Protein AF-A0A8S8XIZ1-F1 (afdb_monomer_lite)

Radius of gyration: 21.36 Å; chains: 1; bounding box: 59×37×54 Å

Sequence (152 aa):
MGARVRQGIFNSQRVGLGFFFSCLSLFSWLMVANNNFQVELGILSSFLAFAMIYRSLDFIFKDANLIYQVKWEAKSRLPTDSMVGWDIRSRRFAQNTMALKRFDKDSFAQIYGTRTKQGLALRLDVFGIPMNERFDFRKLGIDLAMFVSEDE

Structure (mmCIF, N/CA/C/O backbone):
data_AF-A0A8S8XIZ1-F1
#
_entry.id   AF-A0A8S8XIZ1-F1
#
loop_
_atom_site.group_PDB
_atom_site.id
_atom_site.type_symbol
_atom_site.label_atom_id
_atom_site.label_alt_id
_atom_site.label_comp_id
_atom_site.label_asym_id
_atom_site.label_entity_id
_atom_site.label_seq_id
_atom_site.pdbx_PDB_ins_code
_atom_site.Cartn_x
_atom_site.Cartn_y
_atom_site.Cartn_z
_atom_site.occupancy
_atom_site.B_iso_or_equiv
_atom_site.auth_seq_id
_atom_site.auth_comp_id
_atom_site.auth_asym_id
_atom_site.auth_atom_id
_atom_site.pdbx_PDB_model_num
ATOM 1 N N . MET A 1 1 ? 1.699 -19.599 12.673 1.00 33.84 1 MET A N 1
ATOM 2 C CA . MET A 1 1 ? 2.726 -18.532 12.779 1.00 33.84 1 MET A CA 1
ATOM 3 C C . MET A 1 1 ? 3.552 -18.538 11.494 1.00 33.84 1 MET A C 1
ATOM 5 O O . MET A 1 1 ? 4.085 -19.589 11.184 1.00 33.84 1 MET A O 1
ATOM 9 N N . GLY A 1 2 ? 3.616 -17.444 10.712 1.00 31.72 2 GLY A N 1
ATOM 10 C CA . GLY A 1 2 ? 4.568 -17.372 9.579 1.00 31.72 2 GLY A CA 1
ATOM 11 C C . GLY A 1 2 ? 4.222 -16.518 8.344 1.00 31.72 2 GLY A C 1
ATOM 12 O O . GLY A 1 2 ? 5.112 -16.259 7.543 1.00 31.72 2 GLY A O 1
ATOM 13 N N . ALA A 1 3 ? 2.991 -16.025 8.157 1.00 28.73 3 ALA A N 1
ATOM 14 C CA . ALA A 1 3 ? 2.620 -15.337 6.902 1.00 28.73 3 ALA A CA 1
ATOM 15 C C . ALA A 1 3 ? 2.863 -13.807 6.882 1.00 28.73 3 ALA A C 1
ATOM 17 O O . ALA A 1 3 ? 2.788 -13.182 5.827 1.00 28.73 3 ALA A O 1
ATOM 18 N N . ARG A 1 4 ? 3.177 -13.184 8.030 1.00 29.80 4 ARG A N 1
ATOM 19 C CA . ARG A 1 4 ? 3.292 -11.714 8.177 1.00 29.80 4 ARG A CA 1
ATOM 20 C C . ARG A 1 4 ? 4.570 -11.124 7.544 1.00 29.80 4 ARG A C 1
ATOM 22 O O . ARG A 1 4 ? 4.573 -9.953 7.193 1.00 29.80 4 ARG A O 1
ATOM 29 N N . VAL A 1 5 ? 5.625 -11.927 7.365 1.00 30.98 5 VAL A N 1
ATOM 30 C CA . VAL A 1 5 ? 6.949 -11.463 6.897 1.00 30.98 5 VAL A CA 1
ATOM 31 C C . VAL A 1 5 ? 7.053 -11.433 5.369 1.00 30.98 5 VAL A C 1
ATOM 33 O O . VAL A 1 5 ? 7.575 -10.476 4.812 1.00 30.98 5 VAL A O 1
ATOM 36 N N . ARG A 1 6 ? 6.499 -12.427 4.661 1.00 29.59 6 ARG A N 1
ATOM 37 C CA . ARG A 1 6 ? 6.666 -12.527 3.198 1.00 29.59 6 ARG A CA 1
ATOM 38 C C . ARG A 1 6 ? 5.984 -11.391 2.435 1.00 29.59 6 ARG A C 1
ATOM 40 O O . ARG A 1 6 ? 6.531 -10.917 1.452 1.00 29.59 6 ARG A O 1
ATOM 47 N N . GLN A 1 7 ? 4.830 -10.920 2.893 1.00 34.66 7 GLN A N 1
ATOM 48 C CA . GLN A 1 7 ? 4.019 -9.970 2.124 1.00 34.66 7 GLN A CA 1
ATOM 49 C C . GLN A 1 7 ? 4.472 -8.514 2.264 1.00 34.66 7 GLN A C 1
ATOM 51 O O . GLN A 1 7 ? 4.484 -7.784 1.280 1.00 34.66 7 GLN A O 1
ATOM 56 N N . GLY A 1 8 ? 4.953 -8.117 3.450 1.00 36.34 8 GLY A N 1
ATOM 57 C CA . GLY A 1 8 ? 5.650 -6.837 3.617 1.00 36.34 8 GLY A CA 1
ATOM 58 C C . GLY A 1 8 ? 6.933 -6.769 2.781 1.00 36.34 8 GLY A C 1
ATOM 59 O O . GLY A 1 8 ? 7.240 -5.718 2.231 1.00 36.34 8 GLY A O 1
ATOM 60 N N . ILE A 1 9 ? 7.626 -7.905 2.621 1.00 43.78 9 ILE A N 1
ATOM 61 C CA . ILE A 1 9 ? 8.795 -8.040 1.741 1.00 43.78 9 ILE A CA 1
ATOM 62 C C . ILE A 1 9 ? 8.392 -7.948 0.260 1.00 43.78 9 ILE A C 1
ATOM 64 O O . ILE A 1 9 ? 9.049 -7.240 -0.489 1.00 43.78 9 ILE A O 1
ATOM 68 N N . PHE A 1 10 ? 7.304 -8.591 -0.178 1.00 48.31 10 PHE A N 1
ATOM 69 C CA . PHE A 1 10 ? 6.842 -8.491 -1.573 1.00 48.31 10 PHE A CA 1
ATOM 70 C C . PHE A 1 10 ? 6.362 -7.077 -1.950 1.00 48.31 10 PHE A C 1
ATOM 72 O O . PHE A 1 10 ? 6.638 -6.613 -3.058 1.00 48.31 10 PHE A O 1
ATOM 79 N N . ASN A 1 11 ? 5.695 -6.371 -1.031 1.00 56.69 11 ASN A N 1
ATOM 80 C CA . ASN A 1 11 ? 5.209 -5.008 -1.269 1.00 56.69 11 ASN A CA 1
ATOM 81 C C . ASN A 1 11 ? 6.356 -3.984 -1.277 1.00 56.69 11 ASN A C 1
ATOM 83 O O . ASN A 1 11 ? 6.400 -3.117 -2.150 1.00 56.69 11 ASN A O 1
ATOM 87 N N . SER A 1 12 ? 7.337 -4.117 -0.376 1.00 60.72 12 SER A N 1
ATOM 88 C CA . SER A 1 12 ? 8.537 -3.271 -0.389 1.00 60.72 12 SER A CA 1
ATOM 89 C C . SER A 1 12 ? 9.470 -3.583 -1.562 1.00 60.72 12 SER A C 1
ATOM 91 O O . SER A 1 12 ? 10.098 -2.671 -2.095 1.00 60.72 12 SER A O 1
ATOM 93 N N . GLN A 1 13 ? 9.514 -4.835 -2.033 1.00 66.94 13 GLN A N 1
ATOM 94 C CA . GLN A 1 13 ? 10.282 -5.228 -3.217 1.00 66.94 13 GLN A CA 1
ATOM 95 C C . GLN A 1 13 ? 9.814 -4.511 -4.484 1.00 66.94 13 GLN A C 1
ATOM 97 O O . GLN A 1 13 ? 10.655 -4.098 -5.276 1.00 66.94 13 GLN A O 1
ATOM 102 N N . ARG A 1 14 ? 8.503 -4.324 -4.691 1.00 68.31 14 ARG A N 1
ATOM 103 C CA . ARG A 1 14 ? 7.995 -3.636 -5.894 1.00 68.31 14 ARG A CA 1
ATOM 104 C C . ARG A 1 14 ? 8.407 -2.165 -5.934 1.00 68.31 14 ARG A C 1
ATOM 106 O O . ARG A 1 14 ? 8.892 -1.709 -6.964 1.00 68.31 14 ARG A O 1
ATOM 113 N N . VAL A 1 15 ? 8.295 -1.466 -4.804 1.00 77.44 15 VAL A N 1
ATOM 114 C CA . VAL A 1 15 ? 8.763 -0.076 -4.663 1.00 77.44 15 VAL A CA 1
ATOM 115 C C . VAL A 1 15 ? 10.292 0.001 -4.780 1.00 77.44 15 VAL A C 1
ATOM 117 O O . VAL A 1 15 ? 10.823 0.869 -5.472 1.00 77.44 15 VAL A O 1
ATOM 120 N N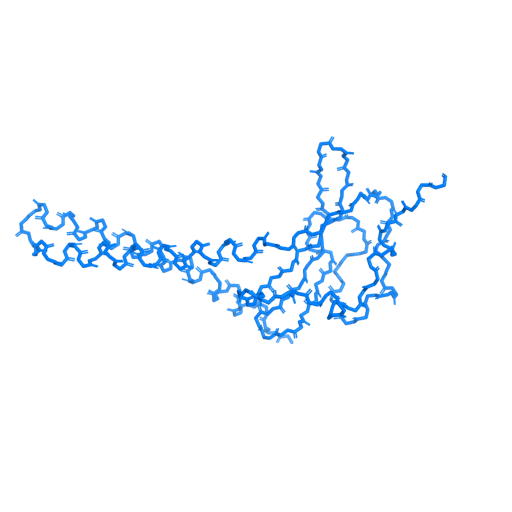 . GLY A 1 16 ? 11.006 -0.950 -4.171 1.00 82.12 16 GLY A N 1
ATOM 121 C CA . GLY A 1 16 ? 12.462 -1.066 -4.264 1.00 82.12 16 GLY A CA 1
ATOM 122 C C . GLY A 1 16 ? 12.959 -1.299 -5.692 1.00 82.12 16 GLY A C 1
ATOM 123 O O . GLY A 1 16 ? 13.966 -0.718 -6.086 1.00 82.12 16 GLY A O 1
ATOM 124 N N . LEU A 1 17 ? 12.231 -2.076 -6.499 1.00 83.56 17 LEU A N 1
ATOM 125 C CA . LEU A 1 17 ? 12.532 -2.262 -7.920 1.00 83.56 17 LEU A CA 1
ATOM 126 C C . LEU A 1 17 ? 12.357 -0.955 -8.705 1.00 83.56 17 LEU A C 1
ATOM 128 O O . LEU A 1 17 ? 13.222 -0.625 -9.511 1.00 83.56 17 LEU A O 1
ATOM 132 N N . GLY A 1 18 ? 11.297 -0.180 -8.450 1.00 86.12 18 GLY A N 1
ATOM 133 C CA . GLY A 1 18 ? 11.117 1.143 -9.062 1.00 86.12 18 GLY A CA 1
ATOM 134 C C . GLY A 1 18 ? 12.300 2.079 -8.799 1.00 86.12 18 GLY A C 1
ATOM 135 O O . GLY A 1 18 ? 12.852 2.671 -9.729 1.00 86.12 18 GLY A O 1
ATOM 136 N N . PHE A 1 19 ? 12.754 2.145 -7.546 1.00 88.81 19 PHE A N 1
ATOM 137 C CA . PHE A 1 19 ? 13.944 2.908 -7.169 1.00 88.81 19 PHE A CA 1
ATOM 138 C C . PHE A 1 19 ? 15.218 2.376 -7.843 1.00 88.81 19 PHE A C 1
ATOM 140 O O . PHE A 1 19 ? 15.970 3.146 -8.437 1.00 88.81 19 PHE A O 1
ATOM 147 N N . PHE A 1 20 ? 15.426 1.057 -7.831 1.00 91.75 20 PHE A N 1
ATOM 148 C CA . PHE A 1 20 ? 16.582 0.412 -8.454 1.00 91.75 20 PHE A CA 1
ATOM 149 C C . PHE A 1 20 ? 16.704 0.742 -9.947 1.00 91.75 20 PHE A C 1
ATOM 151 O O . PHE A 1 20 ? 17.766 1.174 -10.394 1.00 91.75 20 PHE A O 1
ATOM 158 N N . PHE A 1 21 ? 15.620 0.601 -10.716 1.00 91.62 21 PHE A N 1
ATOM 159 C CA . PHE A 1 21 ? 15.634 0.920 -12.147 1.00 91.62 21 PHE A CA 1
ATOM 160 C C . PHE A 1 21 ? 15.840 2.416 -12.412 1.00 91.62 21 PHE A C 1
ATOM 162 O O . PHE A 1 21 ? 16.460 2.776 -13.411 1.00 91.62 21 PHE A O 1
ATOM 169 N N . SER A 1 22 ? 15.405 3.286 -11.498 1.00 92.38 22 SER A N 1
ATOM 170 C CA . SER A 1 22 ? 15.666 4.729 -11.582 1.00 92.38 22 SER A CA 1
ATOM 171 C C . SER A 1 22 ? 17.156 5.040 -11.409 1.00 92.38 22 SER A C 1
ATOM 173 O O . SER A 1 22 ? 17.731 5.781 -12.207 1.00 92.38 22 SER A O 1
ATOM 175 N N . CYS A 1 23 ? 17.814 4.414 -10.428 1.00 93.50 23 CYS A N 1
ATOM 176 C CA . CYS A 1 23 ? 19.265 4.506 -10.260 1.00 93.50 23 CYS A CA 1
ATOM 177 C C . CYS A 1 23 ? 20.011 3.941 -11.474 1.00 93.50 23 CYS A C 1
ATOM 179 O O . CYS A 1 23 ? 20.955 4.563 -11.953 1.00 93.50 23 CYS A O 1
ATOM 181 N N . LEU A 1 24 ? 19.574 2.797 -12.004 1.00 92.44 24 LEU A N 1
ATOM 182 C CA . LEU A 1 24 ? 20.191 2.168 -13.171 1.00 92.44 24 LEU A CA 1
ATOM 183 C C . LEU A 1 24 ? 20.088 3.068 -14.411 1.00 92.44 24 LEU A C 1
ATOM 185 O O . LEU A 1 24 ? 21.074 3.228 -15.125 1.00 92.44 24 LEU A O 1
ATOM 189 N N . SER A 1 25 ? 18.948 3.735 -14.616 1.00 93.81 25 SER A N 1
ATOM 190 C CA . SER A 1 25 ? 18.798 4.731 -15.683 1.00 93.81 25 SER A CA 1
ATOM 191 C C . SER A 1 25 ? 19.740 5.924 -15.502 1.00 93.81 25 SER A C 1
ATOM 193 O O . SER A 1 25 ? 20.328 6.378 -16.480 1.00 93.81 25 SER A O 1
ATOM 195 N N . LEU A 1 26 ? 19.915 6.435 -14.280 1.00 94.31 26 LEU A N 1
ATOM 196 C CA . LEU A 1 26 ? 20.868 7.522 -14.012 1.00 94.31 26 LEU A CA 1
ATOM 197 C C . LEU A 1 26 ? 22.309 7.099 -14.324 1.00 94.31 26 LEU A C 1
ATOM 199 O O . LEU A 1 26 ? 23.031 7.821 -15.01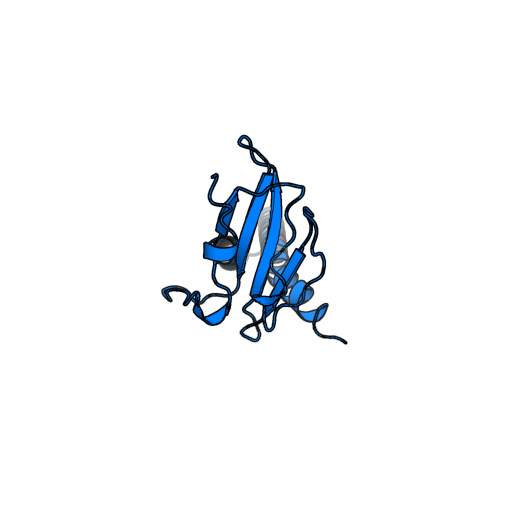0 1.00 94.31 26 LEU A O 1
ATOM 203 N N . PHE A 1 27 ? 22.712 5.906 -13.877 1.00 94.19 27 PHE A N 1
ATOM 204 C CA . PHE A 1 27 ? 24.030 5.346 -14.182 1.00 94.19 27 PHE A CA 1
ATOM 205 C C . PHE A 1 27 ? 24.233 5.122 -15.681 1.00 94.19 27 PHE A C 1
ATOM 207 O O . PHE A 1 27 ? 25.303 5.424 -16.205 1.00 94.19 27 PHE A O 1
ATOM 214 N N . SER A 1 28 ? 23.206 4.647 -16.387 1.00 92.75 28 SER A N 1
ATOM 215 C CA . SER A 1 28 ? 23.259 4.463 -17.835 1.00 92.75 28 SER A CA 1
ATOM 216 C C . SER A 1 28 ? 23.545 5.780 -18.556 1.00 92.75 28 SER A C 1
ATOM 218 O O . SER A 1 28 ? 24.403 5.818 -19.433 1.00 92.75 28 SER A O 1
ATOM 220 N N . TRP A 1 29 ? 22.882 6.874 -18.171 1.00 92.56 29 TRP A N 1
ATOM 221 C CA . TRP A 1 29 ? 23.130 8.192 -18.763 1.00 92.56 29 TRP A CA 1
ATOM 222 C C . TRP A 1 29 ? 24.500 8.765 -18.410 1.00 92.56 29 TRP A C 1
ATOM 224 O O . TRP A 1 29 ? 25.133 9.385 -19.261 1.00 92.56 29 TRP A O 1
ATOM 234 N N . LEU A 1 30 ? 25.001 8.505 -17.201 1.00 94.06 30 LEU A N 1
ATOM 235 C CA . LEU A 1 30 ? 26.365 8.873 -16.819 1.00 94.06 30 LEU A CA 1
ATOM 236 C C . LEU A 1 30 ? 27.410 8.156 -17.691 1.00 94.06 30 LEU A C 1
ATOM 238 O O . LEU A 1 30 ? 28.406 8.749 -18.096 1.00 94.06 30 LEU A O 1
ATOM 242 N N . MET A 1 31 ? 27.167 6.889 -18.028 1.00 91.88 31 MET A N 1
ATOM 243 C CA . MET A 1 31 ? 28.044 6.114 -18.907 1.00 91.88 31 MET A CA 1
ATOM 244 C C . MET A 1 31 ? 27.966 6.574 -20.371 1.00 91.88 31 MET A C 1
ATOM 246 O O . MET A 1 31 ? 29.001 6.621 -21.036 1.00 91.88 31 MET A O 1
ATOM 250 N N . VAL A 1 32 ? 26.780 6.973 -20.853 1.00 91.69 32 VAL A N 1
ATOM 251 C CA . VAL A 1 32 ? 26.610 7.611 -22.174 1.00 91.69 32 VAL A CA 1
ATOM 252 C C . VAL A 1 32 ? 27.377 8.934 -22.236 1.00 91.69 32 VAL A C 1
ATOM 254 O O . VAL A 1 32 ? 28.119 9.162 -23.185 1.00 91.69 32 VAL A O 1
ATOM 257 N N . ALA A 1 33 ? 27.270 9.779 -21.205 1.00 90.25 33 ALA A N 1
ATOM 258 C CA . ALA A 1 33 ? 27.976 11.062 -21.141 1.00 90.25 33 ALA A CA 1
ATOM 259 C C . ALA A 1 33 ? 29.509 10.909 -21.160 1.00 90.25 33 ALA A C 1
ATOM 261 O O . ALA A 1 33 ? 30.210 11.768 -21.686 1.00 90.25 33 ALA A O 1
ATOM 262 N N . ASN A 1 34 ? 30.022 9.793 -20.635 1.00 93.19 34 ASN A N 1
ATOM 263 C CA . ASN A 1 34 ? 31.444 9.449 -20.650 1.00 93.19 34 ASN A CA 1
ATOM 264 C C . ASN A 1 34 ? 31.882 8.682 -21.914 1.00 93.19 34 ASN A C 1
ATOM 266 O O . ASN A 1 34 ? 32.983 8.137 -21.927 1.00 93.19 34 ASN A O 1
ATOM 270 N N . ASN A 1 35 ? 31.042 8.602 -22.956 1.00 88.50 35 ASN A N 1
ATOM 271 C CA . ASN A 1 35 ? 31.286 7.840 -24.193 1.00 88.50 35 ASN A CA 1
ATOM 272 C C . ASN A 1 35 ? 31.596 6.343 -23.981 1.00 88.50 35 ASN A C 1
ATOM 274 O O . ASN A 1 35 ? 32.151 5.687 -24.859 1.00 88.50 35 ASN A O 1
ATOM 278 N N . ASN A 1 36 ? 31.200 5.780 -22.839 1.00 86.50 36 ASN A N 1
ATOM 279 C CA . ASN A 1 36 ? 31.414 4.371 -22.495 1.00 86.50 36 ASN A CA 1
ATOM 280 C C . ASN A 1 36 ? 30.169 3.506 -22.750 1.00 86.50 36 ASN A C 1
ATOM 282 O O . ASN A 1 36 ? 30.149 2.327 -22.392 1.00 86.50 36 ASN A O 1
ATOM 286 N N . PHE A 1 37 ? 29.105 4.084 -23.316 1.00 84.38 37 PHE A N 1
ATOM 287 C CA . PHE A 1 37 ? 27.825 3.410 -23.511 1.00 84.38 37 PHE A CA 1
ATOM 288 C C . PHE A 1 37 ? 27.054 3.980 -24.701 1.00 84.38 37 PHE A C 1
ATOM 290 O O . PHE A 1 37 ? 27.181 5.157 -25.030 1.00 84.38 37 PHE A O 1
ATOM 297 N N . GLN A 1 38 ? 26.236 3.139 -25.330 1.00 90.69 38 GLN A N 1
ATOM 298 C CA . GLN A 1 38 ? 25.398 3.523 -26.464 1.00 90.69 38 GLN A CA 1
ATOM 299 C C . GLN A 1 38 ? 24.183 4.340 -26.010 1.00 90.69 38 GLN A C 1
ATOM 301 O O . GLN A 1 38 ? 23.549 4.024 -24.998 1.00 90.69 38 GLN A O 1
ATOM 306 N N . VAL A 1 39 ? 23.833 5.372 -26.783 1.00 90.12 39 VAL A N 1
ATOM 307 C CA . VAL A 1 39 ? 22.699 6.266 -26.490 1.00 90.12 39 VAL A CA 1
ATOM 308 C C . VAL A 1 39 ? 21.382 5.484 -26.487 1.00 90.12 39 VAL A C 1
ATOM 310 O O . VAL A 1 39 ? 20.525 5.715 -25.634 1.00 90.12 39 VAL A O 1
ATOM 313 N N . GLU A 1 40 ? 21.244 4.502 -27.377 1.00 90.88 40 GLU A N 1
ATOM 314 C CA . GLU A 1 40 ? 20.076 3.626 -27.491 1.00 90.88 40 GLU A CA 1
ATOM 315 C C . GLU A 1 40 ? 19.805 2.865 -26.186 1.00 90.88 40 GLU A C 1
A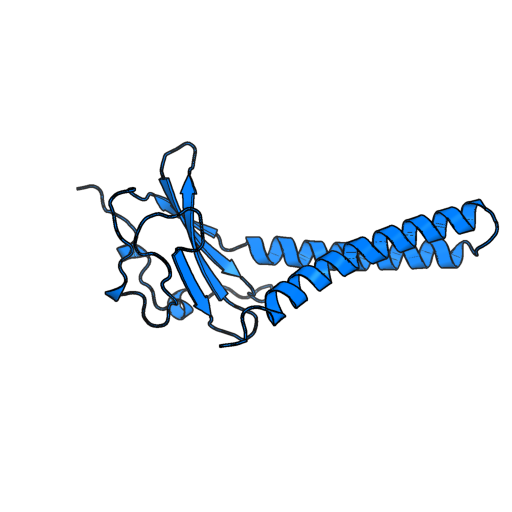TOM 317 O O . GLU A 1 40 ? 18.656 2.738 -25.758 1.00 90.88 40 GLU A O 1
ATOM 322 N N . LEU A 1 41 ? 20.862 2.410 -25.507 1.00 86.25 41 LEU A N 1
ATOM 323 C CA . LEU A 1 41 ? 20.754 1.719 -24.222 1.00 86.25 41 LEU A CA 1
ATOM 324 C C . LEU A 1 41 ? 20.394 2.686 -23.083 1.00 86.25 41 LEU A C 1
ATOM 326 O O . LEU A 1 41 ? 19.634 2.317 -22.186 1.00 86.25 41 LEU A O 1
ATOM 330 N N . GLY A 1 42 ? 20.863 3.937 -23.152 1.00 88.31 42 GLY A N 1
ATOM 331 C CA . GLY A 1 42 ? 20.423 5.025 -22.272 1.00 88.31 42 GLY A CA 1
ATOM 332 C C . GLY A 1 42 ? 18.915 5.256 -22.358 1.00 88.31 42 GLY A C 1
ATOM 333 O O . GLY A 1 42 ? 18.220 5.216 -21.341 1.00 88.31 42 GLY A O 1
ATOM 334 N N . ILE A 1 43 ? 18.388 5.386 -23.576 1.00 92.44 43 ILE A N 1
ATOM 335 C CA . ILE A 1 43 ? 16.950 5.555 -23.831 1.00 92.44 43 ILE A CA 1
ATOM 336 C C . ILE A 1 43 ? 16.155 4.347 -23.317 1.00 92.44 43 ILE A C 1
ATOM 338 O O . ILE A 1 43 ? 15.156 4.518 -22.612 1.00 92.44 43 ILE A O 1
ATOM 342 N N . LEU A 1 44 ? 16.615 3.125 -23.610 1.00 92.81 44 LEU A N 1
ATOM 343 C CA . LEU A 1 44 ? 15.969 1.896 -23.143 1.00 92.81 44 LEU A CA 1
ATOM 344 C C . LEU A 1 44 ? 15.901 1.840 -21.609 1.00 92.81 44 LEU A C 1
ATOM 346 O O . LEU A 1 44 ? 14.852 1.520 -21.046 1.00 92.81 44 LEU A O 1
ATOM 350 N N . SER A 1 45 ? 16.992 2.201 -20.926 1.00 91.81 45 SER A N 1
ATOM 351 C CA . SER A 1 45 ? 17.050 2.224 -19.461 1.00 91.81 45 SER A CA 1
ATOM 352 C C . SER A 1 45 ? 16.049 3.213 -18.849 1.00 91.81 45 SER A C 1
ATOM 354 O O . SER A 1 45 ? 15.395 2.889 -17.857 1.00 91.81 45 SER A O 1
ATOM 356 N N . SER A 1 46 ? 15.852 4.376 -19.477 1.00 92.75 46 SER A N 1
ATOM 357 C CA . SER A 1 46 ? 14.870 5.373 -19.041 1.00 92.75 46 SER A CA 1
ATOM 358 C C . SER A 1 46 ? 13.437 4.913 -19.249 1.00 92.75 46 SER A C 1
ATOM 360 O O . SER A 1 46 ? 12.594 5.134 -18.380 1.00 92.75 46 SER A O 1
ATOM 362 N N . PHE A 1 47 ? 13.156 4.221 -20.354 1.00 94.75 47 PHE A N 1
ATOM 363 C CA . PHE A 1 47 ? 11.840 3.631 -20.578 1.00 94.75 47 PHE A CA 1
ATOM 364 C C . PHE A 1 47 ? 11.511 2.571 -19.516 1.00 94.75 47 PHE A C 1
ATOM 366 O O . PHE A 1 47 ? 10.421 2.577 -18.940 1.00 94.75 47 PHE A O 1
ATOM 373 N N . LEU A 1 48 ? 12.476 1.705 -19.192 1.00 92.25 48 LEU A N 1
ATOM 374 C CA . LEU A 1 48 ? 12.355 0.722 -18.112 1.00 92.25 48 LEU A CA 1
ATOM 375 C C . LEU A 1 48 ? 12.147 1.383 -16.745 1.00 92.25 48 LEU A C 1
ATOM 377 O O . LEU A 1 48 ? 11.257 0.968 -16.002 1.00 92.25 48 LEU A O 1
ATOM 381 N N . ALA A 1 49 ? 12.912 2.428 -16.423 1.00 92.56 49 ALA A N 1
ATOM 382 C CA . ALA A 1 49 ? 12.731 3.189 -15.190 1.00 92.56 49 ALA A CA 1
ATOM 383 C C . ALA A 1 49 ? 11.323 3.783 -15.102 1.00 92.56 49 ALA A C 1
ATOM 385 O O . ALA A 1 49 ? 10.634 3.582 -14.102 1.00 92.56 49 ALA A O 1
ATOM 386 N N . PHE A 1 50 ? 10.853 4.428 -16.170 1.00 92.62 50 PHE A N 1
ATOM 387 C CA . PHE A 1 50 ? 9.515 5.006 -16.216 1.00 92.62 50 PHE A CA 1
ATOM 388 C C . PHE A 1 50 ? 8.419 3.950 -16.023 1.00 92.62 50 PHE A C 1
ATOM 390 O O . PHE A 1 50 ? 7.534 4.126 -15.186 1.00 92.62 50 PHE A O 1
ATOM 397 N N . ALA A 1 51 ? 8.505 2.817 -16.724 1.00 90.00 51 ALA A N 1
ATOM 398 C CA . ALA A 1 51 ? 7.544 1.723 -16.585 1.00 90.00 51 ALA A CA 1
ATOM 399 C C . ALA A 1 51 ? 7.489 1.169 -15.148 1.00 90.00 51 ALA A C 1
ATOM 401 O O . ALA A 1 51 ? 6.414 0.853 -14.628 1.00 90.00 51 ALA A O 1
ATOM 402 N N . MET A 1 52 ? 8.641 1.074 -14.482 1.00 89.06 52 MET A N 1
ATOM 403 C CA . MET A 1 52 ? 8.737 0.561 -13.115 1.00 89.06 52 MET A CA 1
ATOM 404 C C . MET A 1 52 ? 8.294 1.580 -12.063 1.00 89.06 52 MET A C 1
ATOM 406 O O . MET A 1 52 ? 7.657 1.193 -11.079 1.00 89.06 52 MET A O 1
ATOM 410 N N . ILE A 1 53 ? 8.547 2.873 -12.283 1.00 88.62 53 ILE A N 1
ATOM 411 C CA . ILE A 1 53 ? 7.991 3.958 -11.463 1.00 88.62 53 ILE A CA 1
ATOM 412 C C . ILE A 1 53 ? 6.472 3.968 -11.594 1.00 88.62 53 ILE A C 1
ATOM 414 O O . ILE A 1 53 ? 5.787 3.971 -10.577 1.00 88.62 53 ILE A O 1
ATOM 418 N N . TYR A 1 54 ? 5.939 3.903 -12.817 1.00 85.12 54 TYR A N 1
ATOM 419 C CA . TYR A 1 54 ? 4.497 3.857 -13.050 1.00 85.12 54 TYR A CA 1
ATOM 420 C C . TYR A 1 54 ? 3.850 2.696 -12.291 1.00 85.12 54 TYR A C 1
ATOM 422 O O . TYR A 1 54 ? 2.902 2.909 -11.544 1.00 85.12 54 TYR A O 1
ATOM 430 N N . ARG A 1 55 ? 4.413 1.484 -12.383 1.00 81.31 55 ARG A N 1
ATOM 431 C CA . ARG A 1 55 ? 3.927 0.325 -11.613 1.00 81.31 55 ARG A CA 1
ATOM 432 C C . ARG A 1 55 ? 4.030 0.509 -10.100 1.00 81.31 55 ARG A C 1
ATOM 434 O O . ARG A 1 55 ? 3.156 0.044 -9.373 1.00 81.31 55 ARG A O 1
ATOM 441 N N . SER A 1 56 ? 5.086 1.163 -9.623 1.00 81.06 56 SER A N 1
ATOM 442 C CA . SER A 1 56 ? 5.263 1.457 -8.196 1.00 81.06 56 SER A CA 1
ATOM 443 C C . SER A 1 56 ? 4.235 2.473 -7.695 1.00 81.06 56 SER A C 1
ATOM 445 O O . SER A 1 56 ? 3.647 2.276 -6.637 1.00 81.06 56 SER A O 1
ATOM 447 N N . LEU A 1 57 ? 3.981 3.531 -8.466 1.00 74.50 57 LEU A N 1
ATOM 448 C CA . LEU A 1 57 ? 2.985 4.554 -8.150 1.00 74.50 57 LEU A CA 1
ATOM 449 C C . LEU A 1 57 ? 1.572 3.989 -8.202 1.00 74.50 57 LEU A C 1
ATOM 451 O O . LEU A 1 57 ? 0.792 4.217 -7.287 1.00 74.50 57 LEU A O 1
ATOM 455 N N . ASP A 1 58 ? 1.262 3.221 -9.240 1.00 71.12 58 ASP A N 1
ATOM 456 C CA . ASP A 1 58 ? -0.019 2.544 -9.396 1.00 71.12 58 ASP A CA 1
ATOM 457 C C . ASP A 1 58 ? -0.319 1.651 -8.182 1.00 71.12 58 ASP A C 1
ATOM 459 O O . ASP A 1 58 ? -1.414 1.704 -7.637 1.00 71.12 58 ASP A O 1
ATOM 463 N N . PHE A 1 59 ? 0.677 0.925 -7.665 1.00 67.38 59 PHE A N 1
ATOM 464 C CA . PHE A 1 59 ? 0.555 0.189 -6.405 1.00 67.38 59 PHE A CA 1
ATOM 465 C C . PHE A 1 59 ? 0.276 1.104 -5.196 1.00 67.38 59 PHE A C 1
ATOM 467 O O . PHE A 1 59 ? -0.680 0.862 -4.463 1.00 67.38 59 PHE A O 1
ATOM 474 N N . ILE A 1 60 ? 1.056 2.177 -5.013 1.00 67.75 60 ILE A N 1
ATOM 475 C CA . ILE A 1 60 ? 0.896 3.120 -3.888 1.00 67.75 60 ILE A CA 1
ATOM 476 C C . ILE A 1 60 ? -0.493 3.774 -3.895 1.00 67.75 60 ILE A C 1
ATOM 478 O O . ILE A 1 60 ? -1.141 3.870 -2.855 1.00 67.75 60 ILE A O 1
ATOM 482 N N . PHE A 1 61 ? -0.962 4.223 -5.060 1.00 59.91 61 PHE A N 1
ATOM 483 C CA . PHE A 1 61 ? -2.259 4.883 -5.190 1.00 59.91 61 PHE A CA 1
ATOM 484 C C . PHE A 1 61 ? -3.430 3.896 -5.105 1.00 59.91 61 PHE A C 1
ATOM 486 O O . PHE A 1 61 ? -4.473 4.248 -4.556 1.00 59.91 61 PHE A O 1
ATOM 493 N N . LYS A 1 62 ? -3.271 2.656 -5.586 1.00 58.03 62 LYS A N 1
ATOM 494 C CA . LYS A 1 62 ? -4.289 1.600 -5.445 1.00 58.03 62 LYS A CA 1
ATOM 495 C C . LYS A 1 62 ? -4.488 1.163 -3.997 1.00 58.03 62 LYS A C 1
ATOM 497 O O . LYS A 1 62 ? -5.619 0.891 -3.608 1.00 58.03 62 LYS A O 1
ATOM 502 N N . ASP A 1 63 ? -3.429 1.169 -3.194 1.00 52.88 63 ASP A N 1
ATOM 503 C CA . ASP A 1 63 ? -3.503 0.909 -1.755 1.00 52.88 63 ASP A CA 1
ATOM 504 C C . ASP A 1 63 ? -4.187 2.051 -0.968 1.00 52.88 63 ASP A C 1
ATOM 506 O O . ASP A 1 63 ? -4.662 1.838 0.142 1.00 52.88 63 ASP A O 1
ATOM 510 N N . ALA A 1 64 ? -4.305 3.259 -1.530 1.00 48.50 64 ALA A N 1
ATOM 511 C CA . ALA A 1 64 ? -4.831 4.430 -0.822 1.00 48.50 64 ALA A CA 1
ATOM 512 C C . ALA A 1 64 ? -6.356 4.646 -0.943 1.00 48.50 64 ALA A C 1
ATOM 514 O O . ALA A 1 64 ? -6.872 5.614 -0.386 1.00 48.50 64 ALA A O 1
ATOM 515 N N . ASN A 1 65 ? -7.090 3.817 -1.696 1.00 47.47 65 ASN A N 1
ATOM 516 C CA . ASN A 1 65 ? -8.334 4.294 -2.320 1.00 47.47 65 ASN A CA 1
ATOM 517 C C . ASN A 1 65 ? -9.656 3.962 -1.602 1.00 47.47 65 ASN A C 1
ATOM 519 O O . ASN A 1 65 ? -10.717 4.363 -2.075 1.00 47.47 65 ASN A O 1
ATOM 523 N N . LEU A 1 66 ? -9.634 3.279 -0.454 1.00 59.31 66 LEU A N 1
ATOM 524 C CA . LEU A 1 66 ? -10.838 3.034 0.355 1.00 59.31 66 LEU A CA 1
ATOM 525 C C . LEU A 1 66 ? -10.553 3.316 1.822 1.00 59.31 66 LEU A C 1
ATOM 527 O O . LEU A 1 66 ? -10.400 2.411 2.640 1.00 59.31 66 LEU A O 1
ATOM 531 N N . ILE A 1 67 ? -10.466 4.611 2.106 1.00 61.84 67 ILE A N 1
ATOM 532 C CA . ILE A 1 67 ? -10.299 5.155 3.446 1.00 61.84 67 ILE A CA 1
ATOM 533 C C . ILE A 1 67 ? -11.681 5.563 3.950 1.00 61.84 67 ILE A C 1
ATOM 535 O O . ILE A 1 67 ? -12.231 6.583 3.533 1.00 61.84 67 ILE A O 1
ATOM 539 N N . TYR A 1 68 ? -12.245 4.773 4.855 1.00 68.44 68 TYR A N 1
ATOM 540 C CA . TYR A 1 68 ? -13.448 5.144 5.589 1.00 68.44 68 TYR A CA 1
ATOM 541 C C . TYR A 1 68 ? -13.049 5.726 6.944 1.00 68.44 68 TYR A C 1
ATOM 543 O O . TYR A 1 68 ? -12.215 5.156 7.648 1.00 68.44 68 TYR A O 1
ATOM 551 N N . GLN A 1 69 ? -13.608 6.879 7.305 1.00 72.25 69 GLN A N 1
ATOM 552 C CA . GLN A 1 69 ? -13.240 7.600 8.520 1.00 72.25 69 GLN A CA 1
ATOM 553 C C . GLN A 1 69 ? -14.486 7.976 9.321 1.00 72.25 69 GLN A C 1
ATOM 555 O O . GLN A 1 69 ? -15.406 8.581 8.780 1.00 72.25 69 GLN A O 1
ATOM 560 N N . VAL A 1 70 ? -14.474 7.676 10.620 1.00 77.88 70 VAL A N 1
ATOM 561 C CA . VAL A 1 70 ? -15.555 7.996 11.567 1.00 77.88 70 VAL A CA 1
ATOM 562 C C . VAL A 1 70 ? -14.976 8.728 12.772 1.00 77.88 70 VAL A C 1
ATOM 564 O O . VAL A 1 70 ? -13.854 8.446 13.191 1.00 77.88 70 VAL A O 1
ATOM 567 N N . LYS A 1 71 ? -15.712 9.695 13.324 1.00 77.56 71 LYS A N 1
ATOM 568 C CA . LYS A 1 71 ? -15.346 10.369 14.580 1.00 77.56 71 LYS A CA 1
ATOM 569 C C . LYS A 1 71 ? -15.315 9.337 15.713 1.00 77.56 71 LYS A C 1
ATOM 571 O O . LYS A 1 71 ? -16.154 8.448 15.754 1.00 77.56 71 LYS A O 1
ATOM 576 N N . TRP A 1 72 ? -14.338 9.425 16.610 1.00 81.00 72 TRP A N 1
ATOM 577 C CA . TRP A 1 72 ? -14.178 8.437 17.677 1.00 81.00 72 TRP A CA 1
ATOM 578 C C . TRP A 1 72 ? -13.811 9.084 19.003 1.00 81.00 72 TRP A C 1
ATOM 580 O O . TRP A 1 72 ? -13.035 10.038 19.048 1.00 81.00 72 TRP A O 1
ATOM 590 N N . GLU A 1 73 ? -14.302 8.520 20.100 1.00 77.88 73 GLU A N 1
ATOM 591 C CA . GLU A 1 73 ? -13.940 8.959 21.441 1.00 77.88 73 GLU A CA 1
ATOM 592 C C . GLU A 1 73 ? -12.792 8.126 22.020 1.00 77.88 73 GLU A C 1
ATOM 594 O O . GLU A 1 73 ? -12.772 6.903 21.942 1.00 77.88 73 GLU A O 1
ATOM 599 N N . ALA A 1 74 ? -11.823 8.758 22.688 1.00 68.81 74 ALA A N 1
ATOM 600 C CA . ALA A 1 74 ? -10.686 8.029 23.273 1.00 68.81 74 ALA A CA 1
ATOM 601 C C . ALA A 1 74 ? -11.104 6.945 24.288 1.00 68.81 74 ALA A C 1
ATOM 603 O O . ALA A 1 74 ? -10.363 5.986 24.520 1.00 68.81 74 ALA A O 1
ATOM 604 N N . LYS A 1 75 ? -12.266 7.129 24.928 1.00 72.25 75 LYS A N 1
ATOM 605 C CA . LYS A 1 75 ? -12.802 6.236 25.959 1.00 72.25 75 LYS A CA 1
ATOM 606 C C . LYS A 1 75 ? -13.619 5.079 25.378 1.00 72.25 75 LYS A C 1
ATOM 608 O O . LYS A 1 75 ? -13.755 4.063 26.063 1.00 72.25 75 LYS A O 1
ATOM 613 N N . SER A 1 76 ? -14.123 5.196 24.148 1.00 74.38 76 SER A N 1
ATOM 614 C CA . SER A 1 76 ? -14.905 4.136 23.519 1.00 74.38 76 SER A CA 1
ATOM 615 C C . SER A 1 76 ? -13.998 2.994 23.049 1.00 74.38 76 SER A C 1
ATOM 617 O O . SER A 1 76 ? -12.865 3.185 22.587 1.00 74.38 76 SER A O 1
ATOM 619 N N . ARG A 1 77 ? -14.477 1.763 23.251 1.00 80.81 77 ARG A N 1
ATOM 620 C CA . ARG A 1 77 ? -13.774 0.530 22.877 1.00 80.81 77 ARG A CA 1
ATOM 621 C C . ARG A 1 77 ? -14.302 0.027 21.543 1.00 80.81 77 ARG A C 1
ATOM 623 O O . ARG A 1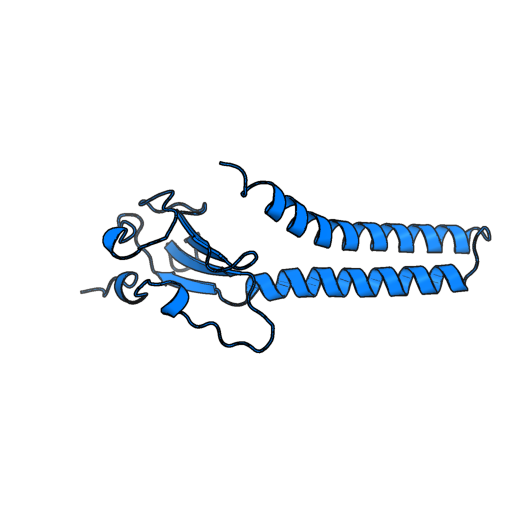 77 ? -15.478 0.198 21.251 1.00 80.81 77 ARG A O 1
ATOM 630 N N . LEU A 1 78 ? -13.441 -0.625 20.764 1.00 80.25 78 LEU A N 1
ATOM 631 C CA . LEU A 1 78 ? -13.879 -1.318 19.551 1.00 80.25 78 LEU A CA 1
ATOM 632 C C . LEU A 1 78 ? -14.962 -2.359 19.891 1.00 80.25 78 LEU A C 1
ATOM 634 O O . LEU A 1 78 ? -14.748 -3.127 20.839 1.00 80.25 78 LEU A O 1
ATOM 638 N N . PRO A 1 79 ? -16.069 -2.424 19.127 1.00 80.31 79 PRO A N 1
ATOM 639 C CA . PRO A 1 79 ? -17.137 -3.398 19.331 1.00 80.31 79 PRO A CA 1
ATOM 640 C C . PRO A 1 79 ? -16.670 -4.777 18.854 1.00 80.31 79 PRO A C 1
ATOM 642 O O . PRO A 1 79 ? -16.981 -5.228 17.760 1.00 80.31 79 PRO A O 1
ATOM 645 N N . THR A 1 80 ? -15.858 -5.454 19.667 1.00 80.19 80 THR A N 1
ATOM 646 C CA . THR A 1 80 ? -15.201 -6.710 19.274 1.00 80.19 80 THR A CA 1
ATOM 647 C C . THR A 1 80 ? -16.172 -7.840 18.964 1.00 80.19 80 THR A C 1
ATOM 649 O O . THR A 1 80 ? -15.824 -8.746 18.212 1.00 80.19 80 THR A O 1
ATOM 652 N N . ASP A 1 81 ? -17.376 -7.768 19.520 1.00 79.25 81 ASP A N 1
ATOM 653 C CA . ASP A 1 81 ? -18.390 -8.815 19.421 1.00 79.25 81 ASP A CA 1
ATOM 654 C C . ASP A 1 81 ? -19.004 -8.888 18.014 1.00 79.25 81 ASP A C 1
ATOM 656 O O . ASP A 1 81 ? -19.404 -9.961 17.570 1.00 79.25 81 ASP A O 1
ATOM 660 N N . SER A 1 82 ? -18.994 -7.778 17.265 1.00 77.00 82 SER A N 1
ATOM 661 C CA . SER A 1 82 ? -19.440 -7.727 15.866 1.00 77.00 82 SER A CA 1
ATOM 662 C C . SER A 1 82 ? -18.308 -7.956 14.855 1.00 77.00 82 SER A C 1
ATOM 664 O O . SER A 1 82 ? -18.556 -8.057 13.656 1.00 77.00 82 SER A O 1
ATOM 666 N N . MET A 1 83 ? -17.055 -8.085 15.307 1.00 81.38 83 MET A N 1
ATOM 667 C CA . MET A 1 83 ? -15.867 -8.186 14.448 1.00 81.38 83 MET A CA 1
ATOM 668 C C . MET A 1 83 ? -15.427 -9.638 14.213 1.00 81.38 83 MET A C 1
ATOM 670 O O . MET A 1 83 ? -14.264 -10.005 14.405 1.00 81.38 83 MET A O 1
ATOM 674 N N . VAL A 1 84 ? -16.351 -10.485 13.757 1.00 81.62 84 VAL A N 1
ATOM 675 C CA . VAL A 1 84 ? -16.070 -11.907 13.511 1.00 81.62 84 VAL A CA 1
ATOM 676 C C . VAL A 1 84 ? -15.038 -12.076 12.386 1.00 81.62 84 VAL A C 1
ATOM 678 O O . VAL A 1 84 ? -15.175 -11.540 11.283 1.00 81.62 84 VAL A O 1
ATOM 681 N N . GLY A 1 85 ? -13.974 -12.836 12.665 1.00 81.19 85 GLY A N 1
ATOM 682 C CA . GLY A 1 85 ? -12.885 -13.098 11.715 1.00 81.19 85 GLY A CA 1
ATOM 683 C C . GLY A 1 85 ? -11.847 -11.975 11.590 1.00 81.19 85 GLY A C 1
ATOM 684 O O . GLY A 1 85 ? -10.992 -12.037 10.705 1.00 81.19 85 GLY A O 1
ATOM 685 N N . TRP A 1 86 ? -11.899 -10.959 12.456 1.00 88.00 86 TRP A N 1
ATOM 686 C CA . TRP A 1 86 ? -10.853 -9.944 12.578 1.00 88.00 86 TRP A CA 1
ATOM 687 C C . TRP A 1 86 ? -9.776 -10.369 13.589 1.00 88.00 86 TRP A C 1
ATOM 689 O O . TRP A 1 86 ? -10.072 -10.866 14.672 1.00 88.00 86 TRP A O 1
ATOM 699 N N . ASP A 1 87 ? -8.510 -10.121 13.257 1.00 86.75 87 ASP A N 1
ATOM 700 C CA . ASP A 1 87 ? -7.366 -10.180 14.174 1.00 86.75 87 ASP A CA 1
ATOM 701 C C . ASP A 1 87 ? -7.329 -8.887 15.003 1.00 86.75 87 ASP A C 1
ATOM 703 O O . ASP A 1 87 ? -6.836 -7.849 14.547 1.00 86.75 87 ASP A O 1
ATOM 707 N N . ILE A 1 88 ? -7.913 -8.933 16.203 1.00 88.00 88 ILE A N 1
ATOM 708 C CA . ILE A 1 88 ? -8.044 -7.783 17.105 1.00 88.00 88 ILE A CA 1
ATOM 709 C C . ILE A 1 88 ? -6.786 -7.676 17.970 1.00 88.00 88 ILE A C 1
ATOM 711 O O . ILE A 1 88 ? -6.544 -8.500 18.849 1.00 88.00 88 ILE A O 1
ATOM 715 N N . ARG A 1 89 ? -6.001 -6.618 17.755 1.00 85.62 89 ARG A N 1
ATOM 716 C CA . ARG A 1 89 ? -4.740 -6.361 18.472 1.00 85.62 89 ARG A CA 1
ATOM 717 C C . ARG A 1 89 ? -4.905 -5.425 19.658 1.00 85.62 89 ARG A C 1
ATOM 719 O O . ARG A 1 89 ? -4.225 -5.581 20.665 1.00 85.62 89 ARG A O 1
ATOM 726 N N . SER A 1 90 ? -5.789 -4.442 19.538 1.00 84.19 90 SER A N 1
ATOM 727 C CA . SER A 1 90 ? -6.117 -3.514 20.617 1.00 84.19 90 SER A CA 1
ATOM 728 C C . SER A 1 90 ? -7.595 -3.188 20.568 1.00 84.19 90 SER A C 1
ATOM 730 O O . SER A 1 90 ? -8.124 -2.887 19.507 1.00 84.19 90 SER A O 1
ATOM 732 N N . ARG A 1 91 ? -8.247 -3.195 21.733 1.00 84.19 91 ARG A N 1
ATOM 733 C CA . ARG A 1 91 ? -9.631 -2.719 21.887 1.00 84.19 91 ARG A CA 1
ATOM 734 C C . ARG A 1 91 ? -9.711 -1.231 22.220 1.00 84.19 91 ARG A C 1
ATOM 736 O O . ARG A 1 91 ? -10.775 -0.638 22.096 1.00 84.19 91 ARG A O 1
ATOM 743 N N . ARG A 1 92 ? -8.605 -0.648 22.693 1.00 85.00 92 ARG A N 1
ATOM 744 C CA . ARG A 1 92 ? -8.489 0.775 23.034 1.00 85.00 92 ARG A CA 1
ATOM 745 C C . ARG A 1 92 ? -7.942 1.545 21.843 1.00 85.00 92 ARG A C 1
ATOM 747 O O . ARG A 1 92 ? -7.191 0.973 21.049 1.00 85.00 92 ARG A O 1
ATOM 754 N N . PHE A 1 93 ? -8.275 2.833 21.777 1.00 84.12 93 PHE A N 1
ATOM 755 C CA . PHE A 1 93 ? -7.732 3.741 20.774 1.00 84.12 93 PHE A CA 1
ATOM 756 C C . PHE A 1 93 ? -6.203 3.637 20.714 1.00 84.12 93 PHE A C 1
ATOM 758 O O . PHE A 1 93 ? -5.513 3.802 21.722 1.00 84.12 93 PHE A O 1
ATOM 765 N N . ALA A 1 94 ? -5.684 3.362 19.523 1.00 82.81 94 ALA A N 1
ATOM 766 C CA . ALA A 1 94 ? -4.262 3.331 19.240 1.00 82.81 94 ALA A CA 1
ATOM 767 C C . ALA A 1 94 ? -4.024 3.853 17.825 1.00 82.81 94 ALA A C 1
ATOM 769 O O . ALA A 1 94 ? -4.792 3.559 16.915 1.00 82.81 94 ALA A O 1
ATOM 770 N N . GLN A 1 95 ? -2.934 4.597 17.640 1.00 83.19 95 GLN A N 1
ATOM 771 C CA . GLN A 1 95 ? -2.525 5.069 16.312 1.00 83.19 95 GLN A CA 1
ATOM 772 C C . GLN A 1 95 ? -1.873 3.972 15.455 1.00 83.19 95 GLN A C 1
ATOM 774 O O . GLN A 1 95 ? -1.684 4.141 14.257 1.00 83.19 95 GLN A O 1
ATOM 779 N N . ASN A 1 96 ? -1.568 2.828 16.071 1.00 80.00 96 ASN A N 1
ATOM 780 C CA . ASN A 1 96 ? -1.128 1.615 15.389 1.00 80.00 96 ASN A CA 1
ATOM 781 C C . ASN A 1 96 ? -2.341 0.744 15.021 1.00 80.00 96 ASN A C 1
ATOM 783 O O . ASN A 1 96 ? -3.431 0.940 15.553 1.00 80.00 96 ASN A O 1
ATOM 787 N N . THR A 1 97 ? -2.148 -0.267 14.165 1.00 82.75 97 THR A N 1
ATOM 788 C CA . THR A 1 97 ? -3.209 -1.213 13.772 1.00 82.75 97 THR A CA 1
ATOM 789 C C . THR A 1 97 ? -3.933 -1.803 14.991 1.00 82.75 97 THR A C 1
ATOM 791 O O . THR A 1 97 ? -3.341 -2.564 15.762 1.00 82.75 97 THR A O 1
ATOM 794 N N . MET A 1 98 ? -5.221 -1.487 15.134 1.00 86.81 98 MET A N 1
ATOM 795 C CA . MET A 1 98 ? -6.105 -1.950 16.208 1.00 86.81 98 MET A CA 1
ATOM 796 C C . MET A 1 98 ? -6.788 -3.271 15.849 1.00 86.81 98 MET A C 1
ATOM 798 O O . MET A 1 98 ? -6.851 -4.169 16.687 1.00 86.81 98 MET A O 1
ATOM 802 N N . ALA A 1 99 ? -7.234 -3.424 14.602 1.00 88.00 99 ALA A N 1
ATOM 803 C CA . ALA A 1 99 ? -7.776 -4.678 14.084 1.00 88.00 99 ALA A CA 1
ATOM 804 C C . ALA A 1 99 ? -7.387 -4.881 12.615 1.00 88.00 99 ALA A C 1
ATOM 806 O O . ALA A 1 99 ? -7.190 -3.912 11.880 1.00 88.00 99 ALA A O 1
ATOM 807 N N . LEU A 1 100 ? -7.257 -6.136 12.186 1.00 88.12 100 LEU A N 1
ATOM 808 C CA . LEU A 1 100 ? -6.910 -6.490 10.810 1.00 88.12 100 LEU A CA 1
ATOM 809 C C . LEU A 1 100 ? -7.729 -7.689 10.329 1.00 88.12 100 LEU A C 1
ATOM 811 O O . LEU A 1 100 ? -7.778 -8.707 11.006 1.00 88.12 100 LEU A O 1
ATOM 815 N N . LYS A 1 101 ? -8.317 -7.614 9.137 1.00 86.31 101 LYS A N 1
ATOM 816 C CA . LYS A 1 101 ? -9.006 -8.743 8.502 1.00 86.31 101 LYS A CA 1
ATOM 817 C C . LYS A 1 101 ? -8.422 -9.018 7.133 1.00 86.31 101 LYS A C 1
ATOM 819 O O . LYS A 1 101 ? -8.194 -8.104 6.352 1.00 86.31 101 LYS A O 1
ATOM 824 N N . ARG A 1 102 ? -8.195 -10.293 6.837 1.00 81.94 102 ARG A N 1
ATOM 825 C CA . ARG A 1 102 ? -7.788 -10.766 5.511 1.00 81.94 102 ARG A CA 1
ATOM 826 C C . ARG A 1 102 ? -8.986 -11.430 4.855 1.00 81.94 102 ARG A C 1
ATOM 828 O O . ARG A 1 102 ? -9.709 -12.161 5.527 1.00 81.94 102 ARG A O 1
ATOM 835 N N . PHE A 1 103 ? -9.192 -11.162 3.576 1.00 78.19 103 PHE A N 1
ATOM 836 C CA . PHE A 1 103 ? -10.293 -11.751 2.810 1.00 78.19 103 PHE A CA 1
ATOM 837 C C . PHE A 1 103 ? -9.835 -12.353 1.478 1.00 78.19 103 PHE A C 1
ATOM 839 O O . PHE A 1 103 ? -10.606 -13.079 0.864 1.00 78.19 103 PHE A O 1
ATOM 846 N N . ASP A 1 104 ? -8.583 -12.126 1.077 1.00 71.31 104 ASP A N 1
ATOM 847 C CA . ASP A 1 104 ? -7.918 -12.878 0.014 1.00 71.31 104 ASP A CA 1
ATOM 848 C C . ASP A 1 104 ? -6.406 -12.965 0.297 1.00 71.31 104 ASP A C 1
ATOM 850 O O . ASP A 1 104 ? -5.915 -12.415 1.291 1.00 71.31 104 ASP A O 1
ATOM 854 N N . LYS A 1 105 ? -5.657 -13.660 -0.565 1.00 67.94 105 LYS A N 1
ATOM 855 C CA . LYS A 1 105 ? -4.208 -13.814 -0.476 1.00 67.94 105 LYS A CA 1
ATOM 856 C C . LYS A 1 105 ? -3.534 -12.453 -0.376 1.00 67.94 105 LYS A C 1
ATOM 858 O O . LYS A 1 105 ? -2.747 -12.287 0.547 1.00 67.94 105 LYS A O 1
ATOM 863 N N . ASP A 1 106 ? -3.897 -11.497 -1.233 1.00 67.19 106 ASP A N 1
ATOM 864 C CA . ASP A 1 106 ? -3.280 -10.163 -1.313 1.00 67.19 106 ASP A CA 1
ATOM 865 C C . ASP A 1 106 ? -4.177 -9.013 -0.815 1.00 67.19 106 ASP A C 1
ATOM 867 O O . ASP A 1 106 ? -3.739 -7.864 -0.792 1.00 67.19 106 ASP A O 1
ATOM 871 N N . SER A 1 107 ? -5.398 -9.306 -0.355 1.00 76.50 107 SER A N 1
ATOM 872 C CA . SER A 1 107 ? -6.373 -8.282 0.038 1.00 76.50 107 SER A CA 1
ATOM 873 C C . SER A 1 107 ? -6.691 -8.328 1.532 1.00 76.50 107 SER A C 1
ATOM 875 O O . SER A 1 107 ? -7.011 -9.379 2.110 1.00 76.50 107 SER A O 1
ATOM 877 N N . PHE A 1 108 ? -6.603 -7.170 2.181 1.00 82.19 108 PHE A N 1
ATOM 878 C CA . PHE A 1 108 ? -6.814 -7.042 3.619 1.00 82.19 108 PHE A CA 1
ATOM 879 C C . PHE A 1 108 ? -7.378 -5.673 3.988 1.00 82.19 108 PHE A C 1
ATOM 881 O O . PHE A 1 108 ? -7.205 -4.694 3.274 1.00 82.19 108 PHE A O 1
ATOM 888 N N . ALA A 1 109 ? -8.040 -5.611 5.136 1.00 84.25 109 ALA A N 1
ATOM 889 C CA . ALA A 1 109 ? -8.523 -4.388 5.743 1.00 84.25 109 ALA A CA 1
ATOM 890 C C . ALA A 1 109 ? -7.857 -4.189 7.100 1.00 84.25 109 ALA A C 1
ATOM 892 O O . ALA A 1 109 ? -7.632 -5.152 7.843 1.00 84.25 109 ALA A O 1
ATOM 893 N N . GLN A 1 110 ? -7.555 -2.943 7.435 1.00 87.00 110 GLN A N 1
ATOM 894 C CA . GLN A 1 110 ? -7.017 -2.574 8.734 1.00 87.00 110 GLN A CA 1
ATOM 895 C C . GLN A 1 110 ? -7.806 -1.425 9.337 1.00 87.00 110 GLN A C 1
ATOM 897 O O . GLN A 1 110 ? -8.277 -0.533 8.640 1.00 87.00 110 GLN A O 1
ATOM 902 N N . ILE A 1 111 ? -7.889 -1.441 10.656 1.00 85.88 111 ILE A N 1
ATOM 903 C CA . ILE A 1 111 ? -8.576 -0.443 11.456 1.00 85.88 111 ILE A CA 1
ATOM 904 C C . ILE A 1 111 ? -7.559 0.162 12.418 1.00 85.88 111 ILE A C 1
ATOM 906 O O . ILE A 1 111 ? -6.845 -0.577 13.102 1.00 85.88 111 ILE A O 1
ATOM 910 N N . TYR A 1 112 ? -7.473 1.488 12.473 1.00 83.50 112 TYR A N 1
ATOM 911 C CA . TYR A 1 112 ? -6.565 2.217 13.361 1.00 83.50 112 TYR A CA 1
ATOM 912 C C . TYR A 1 112 ? -7.113 3.598 13.721 1.00 83.50 112 TYR A C 1
ATOM 914 O O . TYR A 1 112 ? -7.951 4.169 13.025 1.00 83.50 112 TYR A O 1
ATOM 922 N N . GLY A 1 113 ? -6.635 4.139 14.834 1.00 85.12 113 GLY A N 1
ATOM 923 C CA . GLY A 1 113 ? -6.947 5.492 15.262 1.00 85.12 113 GLY A CA 1
ATOM 924 C C . GLY A 1 113 ? -6.092 6.530 14.541 1.00 85.12 113 GLY A C 1
ATOM 925 O O . GLY A 1 113 ? -4.898 6.342 14.330 1.00 85.12 113 GLY A O 1
ATOM 926 N N . THR A 1 114 ? -6.671 7.677 14.214 1.00 81.81 114 THR A N 1
ATOM 927 C CA . THR A 1 114 ? -5.947 8.838 13.696 1.00 81.81 114 THR A CA 1
ATOM 928 C C . THR A 1 114 ? -6.386 10.109 14.412 1.00 81.81 114 THR A C 1
ATOM 930 O O . THR A 1 114 ? -7.507 10.211 14.913 1.00 81.81 114 THR A O 1
ATOM 933 N N . ARG A 1 115 ? -5.485 11.088 14.506 1.00 81.88 115 ARG A N 1
ATOM 934 C CA . ARG A 1 115 ? -5.795 12.407 15.064 1.00 81.88 115 ARG A CA 1
ATOM 935 C C . ARG A 1 115 ? -5.970 13.383 13.912 1.00 81.88 115 ARG A C 1
ATOM 937 O O . ARG A 1 115 ? -5.046 13.604 13.138 1.00 81.88 115 ARG A O 1
ATOM 944 N N . THR A 1 116 ? -7.150 13.974 13.819 1.00 78.50 116 THR A N 1
ATOM 945 C CA . THR A 1 116 ? -7.479 14.991 12.817 1.00 78.50 116 THR A CA 1
ATOM 946 C C . THR A 1 116 ? -7.600 16.365 13.465 1.00 78.50 116 THR A C 1
ATOM 948 O O . THR A 1 116 ? -7.623 16.486 14.691 1.00 78.50 116 THR A O 1
ATOM 951 N N . LYS A 1 117 ? -7.711 17.419 12.645 1.00 75.50 117 LYS A N 1
ATOM 952 C CA . LYS A 1 117 ? -7.961 18.787 13.134 1.00 75.50 117 LYS A CA 1
ATOM 953 C C . LYS A 1 117 ? -9.282 18.910 13.911 1.00 75.50 117 LYS A C 1
ATOM 955 O O . LYS A 1 117 ? -9.409 19.807 14.730 1.00 75.50 117 LYS A O 1
ATOM 960 N N . GLN A 1 118 ? -10.235 18.008 13.665 1.00 74.56 118 GLN A N 1
ATOM 961 C CA . GLN A 1 118 ? -11.573 17.998 14.264 1.00 74.56 118 GLN A CA 1
ATOM 962 C C . GLN A 1 118 ? -11.688 17.066 15.485 1.00 74.56 118 GLN A C 1
ATOM 964 O O . GLN A 1 118 ? -12.751 16.984 16.090 1.00 74.56 118 GLN A O 1
ATOM 969 N N . GLY A 1 119 ? -10.613 16.360 15.858 1.00 81.69 119 GLY A N 1
ATOM 970 C CA . GLY A 1 119 ? -10.608 15.419 16.980 1.00 81.69 119 GLY A CA 1
ATOM 971 C C . GLY A 1 119 ? -10.025 14.053 16.626 1.00 81.69 119 GLY A C 1
ATOM 972 O O . GLY A 1 119 ? -9.325 13.887 15.622 1.00 81.69 119 GLY A O 1
ATOM 973 N N . LEU A 1 120 ? -10.280 13.067 17.485 1.00 83.56 120 LEU A N 1
ATOM 974 C CA . LEU A 1 120 ? -9.891 11.679 17.246 1.00 83.56 120 LEU A CA 1
ATOM 975 C C . LEU A 1 120 ? -10.875 11.032 16.269 1.00 83.56 120 LEU A C 1
ATOM 977 O O . LEU A 1 120 ? -12.079 11.278 16.313 1.00 83.56 120 LEU A O 1
ATOM 981 N N . ALA A 1 121 ? -10.345 10.217 15.369 1.00 81.25 121 ALA A N 1
ATOM 982 C CA . ALA A 1 121 ? -11.126 9.490 14.388 1.00 81.25 121 ALA A CA 1
ATOM 983 C C . ALA A 1 121 ? -10.617 8.057 14.281 1.00 81.25 121 ALA A C 1
ATOM 985 O O . ALA A 1 121 ? -9.43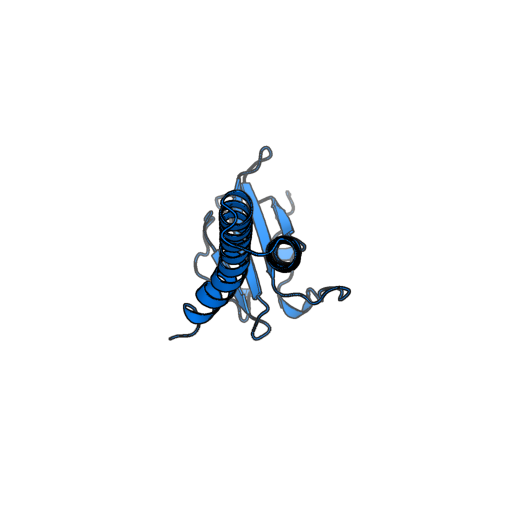8 7.779 14.508 1.00 81.25 121 ALA A O 1
ATOM 986 N N . LEU A 1 122 ? -11.509 7.152 13.914 1.00 82.31 122 LEU A N 1
ATOM 987 C CA . LEU A 1 122 ? -11.188 5.788 13.558 1.00 82.31 122 LEU A CA 1
ATOM 988 C C . LEU A 1 122 ? -11.196 5.675 12.039 1.00 82.31 122 LEU A C 1
ATOM 990 O O . LEU A 1 122 ? -12.105 6.168 11.370 1.00 82.31 122 LEU A O 1
ATOM 994 N N . ARG A 1 123 ? -10.138 5.081 11.498 1.00 82.19 123 ARG A N 1
ATOM 995 C CA . ARG A 1 123 ? -9.929 4.921 10.070 1.00 82.19 123 ARG A CA 1
ATOM 996 C C . ARG A 1 123 ? -9.871 3.443 9.720 1.00 82.19 123 ARG A C 1
ATOM 998 O O . ARG A 1 123 ? -9.178 2.666 10.377 1.00 82.19 123 ARG A O 1
ATOM 1005 N N . LEU A 1 124 ? -10.622 3.083 8.692 1.00 81.50 124 LEU A N 1
ATOM 1006 C CA . LEU A 1 124 ? -10.640 1.779 8.059 1.00 81.50 124 LEU A CA 1
ATOM 1007 C C . LEU A 1 124 ? -10.033 1.946 6.670 1.00 81.50 124 LEU A C 1
ATOM 1009 O O . LEU A 1 124 ? -10.622 2.615 5.824 1.00 81.50 124 LEU A O 1
ATOM 1013 N N . ASP A 1 125 ? -8.893 1.304 6.451 1.00 78.44 125 ASP A N 1
ATOM 1014 C CA . ASP A 1 125 ? -8.267 1.238 5.135 1.00 78.44 125 ASP A CA 1
ATOM 1015 C C . ASP A 1 125 ? -8.433 -0.172 4.578 1.00 78.44 125 ASP A C 1
ATOM 1017 O O . ASP A 1 125 ? -8.192 -1.160 5.284 1.00 78.44 125 ASP A O 1
ATOM 1021 N N . VAL A 1 126 ? -8.821 -0.267 3.308 1.00 76.06 126 VAL A N 1
ATOM 1022 C CA . VAL A 1 126 ? -8.922 -1.534 2.581 1.00 76.06 126 VAL A CA 1
ATOM 1023 C C . VAL A 1 126 ? -7.921 -1.557 1.430 1.00 76.06 126 VAL A C 1
ATOM 1025 O O . VAL A 1 126 ? -7.900 -0.654 0.600 1.00 76.06 126 VAL A O 1
ATOM 1028 N N . PHE A 1 127 ? -7.125 -2.622 1.374 1.00 75.62 127 PHE A N 1
ATOM 1029 C CA . PHE A 1 127 ? -6.013 -2.808 0.446 1.00 75.62 127 PHE A CA 1
ATOM 1030 C C . PHE A 1 127 ? -6.236 -4.003 -0.483 1.00 75.62 127 PHE A C 1
ATOM 1032 O O . PHE A 1 127 ? -6.935 -4.963 -0.135 1.00 75.62 127 PHE A O 1
ATOM 1039 N N . GLY A 1 128 ? -5.576 -3.972 -1.644 1.00 68.12 128 GLY A N 1
ATOM 1040 C CA . GLY A 1 128 ? -5.524 -5.100 -2.578 1.00 68.12 128 GLY A CA 1
ATOM 1041 C C . GLY A 1 128 ? -6.809 -5.339 -3.375 1.00 68.12 128 GLY A C 1
ATOM 1042 O O . GLY A 1 128 ? -7.153 -6.491 -3.626 1.00 68.12 128 GLY A O 1
ATOM 1043 N N . ILE A 1 129 ? -7.539 -4.286 -3.754 1.00 67.81 129 ILE A N 1
ATOM 1044 C CA . ILE A 1 129 ? -8.771 -4.405 -4.553 1.00 67.81 129 ILE A CA 1
ATOM 1045 C C . ILE A 1 129 ? -8.459 -4.210 -6.048 1.00 67.81 129 ILE A C 1
ATOM 1047 O O . ILE A 1 129 ? -7.783 -3.236 -6.395 1.00 67.81 129 ILE A O 1
ATOM 1051 N N . PRO A 1 130 ? -8.925 -5.111 -6.941 1.00 59.28 130 PRO A N 1
ATOM 1052 C CA . PRO A 1 130 ? -8.712 -4.989 -8.382 1.00 59.28 130 PRO A CA 1
ATOM 1053 C C . PRO A 1 130 ? -9.303 -3.697 -8.964 1.00 59.28 130 PRO A C 1
ATOM 1055 O O . PRO A 1 130 ? -10.358 -3.220 -8.547 1.00 59.28 130 PRO A O 1
ATOM 1058 N N . MET A 1 131 ? -8.629 -3.133 -9.970 1.00 44.22 131 MET A N 1
ATOM 1059 C CA . MET A 1 131 ? -9.073 -1.913 -10.651 1.00 44.22 131 MET A CA 1
ATOM 1060 C C . MET A 1 131 ? -10.429 -2.148 -11.343 1.00 44.22 131 MET A C 1
ATOM 1062 O O . MET A 1 131 ? -10.595 -3.154 -12.024 1.00 44.22 131 MET A O 1
ATOM 1066 N N . ASN A 1 132 ? -11.366 -1.204 -11.184 1.00 49.41 132 ASN A N 1
ATOM 1067 C CA . ASN A 1 132 ? -12.762 -1.232 -11.666 1.00 49.41 132 ASN A CA 1
ATOM 1068 C C . ASN A 1 132 ? -13.747 -2.132 -10.902 1.00 49.41 132 ASN A C 1
ATOM 1070 O O . ASN A 1 132 ? -14.927 -2.158 -11.257 1.00 49.41 132 ASN A O 1
ATOM 1074 N N . GLU A 1 133 ? -13.331 -2.802 -9.827 1.00 57.00 133 GLU A N 1
ATOM 1075 C CA . GLU A 1 133 ? -14.269 -3.518 -8.962 1.00 57.00 133 GLU A CA 1
ATOM 1076 C C . GLU A 1 133 ? -14.760 -2.630 -7.816 1.00 57.00 133 GLU A C 1
ATOM 1078 O O . GLU A 1 133 ? -13.981 -2.032 -7.071 1.00 57.00 133 GLU A O 1
ATOM 1083 N N . ARG A 1 134 ? -16.086 -2.555 -7.644 1.00 59.25 134 ARG A N 1
ATOM 1084 C CA . ARG A 1 134 ? -16.670 -1.982 -6.428 1.00 59.25 134 ARG A CA 1
ATOM 1085 C C . ARG A 1 134 ? -16.388 -2.939 -5.280 1.00 59.25 134 ARG A C 1
ATOM 1087 O O . ARG A 1 134 ? -16.820 -4.091 -5.314 1.00 59.25 134 ARG A O 1
ATOM 1094 N N . PHE A 1 135 ? -15.683 -2.460 -4.261 1.00 66.62 135 PHE A N 1
ATOM 1095 C CA . PHE A 1 135 ? -15.465 -3.254 -3.064 1.00 66.62 135 PHE A CA 1
ATOM 1096 C C . PHE A 1 135 ? -16.790 -3.526 -2.356 1.00 66.62 135 PHE A C 1
ATOM 1098 O O . PHE A 1 135 ? -17.498 -2.601 -1.956 1.00 66.62 135 PHE A O 1
ATOM 1105 N N . ASP A 1 136 ? -17.113 -4.805 -2.192 1.00 69.38 136 ASP A N 1
ATOM 1106 C CA . ASP A 1 136 ? -18.257 -5.216 -1.394 1.00 69.38 136 ASP A CA 1
ATOM 1107 C C . ASP A 1 136 ? -17.889 -5.192 0.096 1.00 69.38 136 ASP A C 1
ATOM 1109 O O . ASP A 1 136 ? -17.222 -6.095 0.611 1.00 69.38 136 ASP A O 1
ATOM 1113 N N . PHE A 1 137 ? -18.357 -4.157 0.798 1.00 69.69 137 PHE A N 1
ATOM 1114 C CA . PHE A 1 137 ? -18.162 -3.983 2.238 1.00 69.69 137 PHE A CA 1
ATOM 1115 C C . PHE A 1 137 ? -18.728 -5.142 3.070 1.00 69.69 137 PHE A C 1
ATOM 1117 O O . PHE A 1 137 ? -18.255 -5.369 4.184 1.00 69.69 137 PHE A O 1
ATOM 1124 N N . ARG A 1 138 ? -19.649 -5.956 2.531 1.00 69.56 138 ARG A N 1
ATOM 1125 C CA . ARG A 1 138 ? -20.139 -7.170 3.207 1.00 69.56 138 ARG A CA 1
ATOM 1126 C C . ARG A 1 138 ? -19.017 -8.171 3.484 1.00 69.56 138 ARG A C 1
ATOM 1128 O O . ARG A 1 138 ? -19.074 -8.878 4.487 1.00 69.56 138 ARG A O 1
ATOM 1135 N N . LYS A 1 139 ? -17.945 -8.182 2.678 1.00 72.38 139 LYS A N 1
ATOM 1136 C CA . LYS A 1 139 ? -16.751 -9.022 2.908 1.00 72.38 139 LYS A CA 1
ATOM 1137 C C . LYS A 1 139 ? -16.067 -8.712 4.244 1.00 72.38 139 LYS A C 1
ATOM 1139 O O . LYS A 1 139 ? -15.472 -9.592 4.875 1.00 72.38 139 LYS A O 1
ATOM 1144 N N . LEU A 1 140 ? -16.183 -7.474 4.725 1.00 74.75 140 LEU A N 1
ATOM 1145 C CA . LEU A 1 140 ? -15.636 -7.075 6.018 1.00 74.75 140 LEU A CA 1
ATOM 1146 C C . LEU A 1 140 ? -16.400 -7.695 7.190 1.00 74.75 140 LEU A C 1
ATOM 1148 O O . LEU A 1 140 ? -15.802 -7.895 8.248 1.00 74.75 140 LEU A O 1
ATOM 1152 N N . GLY A 1 141 ? -17.655 -8.111 6.988 1.00 72.06 141 GLY A N 1
ATOM 1153 C CA . GLY A 1 141 ? -18.479 -8.759 8.012 1.00 72.06 141 GLY A CA 1
ATOM 1154 C C . GLY A 1 141 ? -18.629 -7.915 9.277 1.00 72.06 141 GLY A C 1
ATOM 1155 O O . GLY A 1 141 ? -18.734 -8.477 10.357 1.00 72.06 141 GLY A O 1
ATOM 1156 N N . ILE A 1 142 ? -18.548 -6.590 9.134 1.00 75.12 142 ILE A N 1
ATOM 1157 C CA . ILE A 1 142 ? -18.765 -5.614 10.201 1.00 75.12 142 ILE A CA 1
ATOM 1158 C C . ILE A 1 142 ? -19.900 -4.703 9.781 1.00 75.12 142 ILE A C 1
ATOM 1160 O O . ILE A 1 142 ? -20.021 -4.352 8.605 1.00 75.12 142 ILE A O 1
ATOM 1164 N N . ASP A 1 143 ? -20.698 -4.310 10.759 1.00 72.12 143 ASP A N 1
ATOM 1165 C CA . ASP A 1 143 ? -21.649 -3.231 10.593 1.00 72.12 143 ASP A CA 1
ATOM 1166 C C . ASP A 1 143 ? -20.967 -1.915 10.979 1.00 72.12 143 ASP A C 1
ATOM 1168 O O . ASP A 1 143 ? -20.601 -1.710 12.137 1.00 72.12 143 ASP A O 1
ATOM 1172 N N . LEU A 1 144 ? -20.750 -1.046 9.989 1.00 67.00 144 LEU A N 1
ATOM 1173 C CA . LEU A 1 144 ? -20.111 0.258 10.180 1.00 67.00 144 LEU A CA 1
ATOM 1174 C C . LEU A 1 144 ? -20.982 1.205 11.019 1.00 67.00 144 LEU A C 1
ATOM 1176 O O . LEU A 1 144 ? -20.434 2.121 11.628 1.00 67.00 144 LEU A O 1
ATOM 1180 N N . ALA A 1 145 ? -22.296 0.966 11.112 1.00 66.50 145 ALA A N 1
ATOM 1181 C CA . ALA A 1 145 ? -23.186 1.738 11.975 1.00 66.50 145 ALA A CA 1
ATOM 1182 C C . ALA A 1 145 ? -22.831 1.564 13.459 1.00 66.50 145 ALA A C 1
ATOM 1184 O O . ALA A 1 145 ? -22.876 2.526 14.213 1.00 66.50 145 ALA A O 1
ATOM 1185 N N . MET A 1 146 ? -22.342 0.385 13.866 1.00 66.06 146 MET A N 1
ATOM 1186 C CA . MET A 1 146 ? -21.895 0.147 15.248 1.00 66.06 146 MET A CA 1
ATOM 1187 C C . MET A 1 146 ? -20.623 0.916 15.639 1.00 66.06 146 MET A C 1
ATOM 1189 O O . MET A 1 146 ? -20.201 0.867 16.794 1.00 66.06 146 MET A O 1
ATOM 1193 N N . PHE A 1 147 ? -19.977 1.586 14.682 1.00 66.12 147 PHE A N 1
ATOM 1194 C CA . PHE A 1 147 ? -18.806 2.429 14.918 1.00 66.12 147 PHE A CA 1
ATOM 1195 C C . PHE A 1 147 ? -19.164 3.918 14.989 1.00 66.12 147 PHE A C 1
ATOM 1197 O O . PHE A 1 147 ? -18.300 4.729 15.323 1.00 66.12 147 PHE A O 1
ATOM 1204 N N . VAL A 1 148 ? -20.410 4.282 14.677 1.00 62.28 148 VAL A N 1
ATOM 1205 C CA . VAL A 1 148 ? -20.928 5.639 14.824 1.00 62.28 148 VAL A CA 1
ATOM 1206 C C . VAL A 1 148 ? -21.515 5.741 16.227 1.00 62.28 148 VAL A C 1
ATOM 1208 O O . VAL A 1 148 ? -22.499 5.081 16.542 1.00 62.28 148 VAL A O 1
ATOM 1211 N N . SER A 1 149 ? -20.901 6.547 17.091 1.00 54.16 149 SER A N 1
ATOM 1212 C CA . SER A 1 149 ? -21.607 7.030 18.274 1.00 54.16 149 SER A CA 1
ATOM 1213 C C . SER A 1 149 ? -22.645 8.036 17.781 1.00 54.16 149 SER A C 1
ATOM 1215 O O . SER A 1 149 ? -22.269 9.128 17.351 1.00 54.16 149 SER A O 1
ATOM 1217 N N . GLU A 1 150 ? -23.923 7.655 17.759 1.00 41.19 150 GLU A N 1
ATOM 1218 C CA . GLU A 1 150 ? -24.989 8.655 17.739 1.00 41.19 15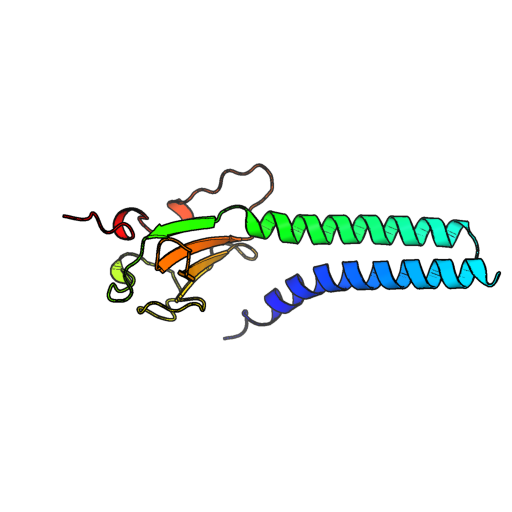0 GLU A CA 1
ATOM 1219 C C . GLU A 1 150 ? -24.833 9.472 19.023 1.00 41.19 150 GLU A C 1
ATOM 1221 O O . GLU A 1 150 ? -24.868 8.928 20.127 1.00 41.19 150 GLU A O 1
ATOM 1226 N N . ASP A 1 151 ? -24.520 10.756 18.853 1.00 39.31 151 ASP A N 1
ATOM 1227 C CA . ASP A 1 151 ? -24.599 11.732 19.929 1.00 39.31 151 ASP A CA 1
ATOM 1228 C C . ASP A 1 151 ? -26.097 11.803 20.318 1.00 39.31 151 ASP A C 1
ATOM 1230 O O . ASP A 1 151 ? -26.889 12.375 19.566 1.00 39.31 151 ASP A O 1
ATOM 1234 N N . GLU A 1 152 ? -26.496 11.162 21.426 1.00 30.42 152 GLU A N 1
ATOM 1235 C CA . GLU A 1 152 ? -27.704 11.551 22.185 1.00 30.42 152 GLU A CA 1
ATOM 1236 C C . GLU A 1 152 ? -27.450 12.868 22.931 1.00 30.42 152 GLU A C 1
ATOM 1238 O O . GLU A 1 152 ? -26.382 12.993 23.582 1.00 30.42 152 GLU A O 1
#

pLDDT: mean 75.02, std 16.52, range [28.73, 94.75]

Secondary structure (DSSP, 8-state):
--SHHHHHHHHHHHHHHHHHHHHHHHHHHHHHHTTSS-HHHHHHHHHHHHHHHHHHHHHHHHHTS-EEEEE--TTPPP-GGG-TT-EE--SS--SSEEEEEE-SSS-EEEEEEEEETTEEEEEEEEE-PPTTPPP-GGGG---GGGG-----

Foldseek 3Di:
DDDPPVLVVVLVVLLVVLVVLVVVLVVQVVCVVVVNHDVVVNVVSVVVSVVSVVSNVCQVVQQAPDKDKAADDQPAFDPVVQQPQKPADARGADQPFRIKHDQDPFKIKTWHWDADPVGIMIIITIHDDDPPDDDDCVSRSHDCVVRYDPDD